Protein AF-A0A2U1LKQ6-F1 (afdb_monomer_lite)

Radius of gyration: 36.09 Å; chains: 1; bounding box: 71×36×103 Å

Sequence (132 aa):
MCPKLVAGMIGETVSIAAKIKNTKLTTAKEELEKWDSILRAFELLGMKVGFLRDRKHLLATFLFESEAEPAIQSYVKSKYELERVESKIPKVEEKLKALKESAKKCANVLDSLRHKVETYENIFKYVVGAPS

Organism: Artemisia annua (NCBI:txid35608)

Foldseek 3Di:
DDPVVVVVLVVVLVVLLVCLVVDDLPDDPVVLVVSLVSLVVVVVVPDPSVVSNVSSVVVSCVNPVDPCVVVSVVVVVVVVVVVVVVVCVVVVVVVVVVVVVVVVVVVVVVVVVVVVVVVVVVVVVVVVPDDD

Structure (mmCIF, N/CA/C/O backbone):
data_AF-A0A2U1LKQ6-F1
#
_entry.id   AF-A0A2U1LKQ6-F1
#
loop_
_atom_site.group_PDB
_atom_site.id
_atom_site.type_symbol
_atom_site.label_atom_id
_atom_site.label_alt_id
_atom_site.label_comp_id
_atom_site.label_asym_id
_atom_site.label_entity_id
_atom_site.label_seq_id
_atom_site.pdbx_PDB_ins_code
_atom_site.Cartn_x
_atom_site.Cartn_y
_atom_site.Cartn_z
_atom_site.occupancy
_atom_site.B_iso_or_equiv
_atom_site.auth_seq_id
_atom_site.auth_comp_id
_atom_site.auth_asym_id
_atom_site.auth_atom_id
_atom_site.pdbx_PDB_model_num
ATOM 1 N N . MET A 1 1 ? -23.879 19.688 31.779 1.00 68.06 1 MET A N 1
ATOM 2 C CA . MET A 1 1 ? -22.998 19.698 30.587 1.00 68.06 1 MET A CA 1
ATOM 3 C C . MET A 1 1 ? -23.736 20.400 29.448 1.00 68.06 1 MET A C 1
ATOM 5 O O . MET A 1 1 ? -24.942 20.216 29.347 1.00 68.06 1 MET A O 1
ATOM 9 N N . CYS A 1 2 ? -23.074 21.245 28.649 1.00 87.88 2 CYS A N 1
ATOM 10 C CA . CYS A 1 2 ? -23.729 21.979 27.553 1.00 87.88 2 CYS A CA 1
ATOM 11 C C . CYS A 1 2 ? -24.2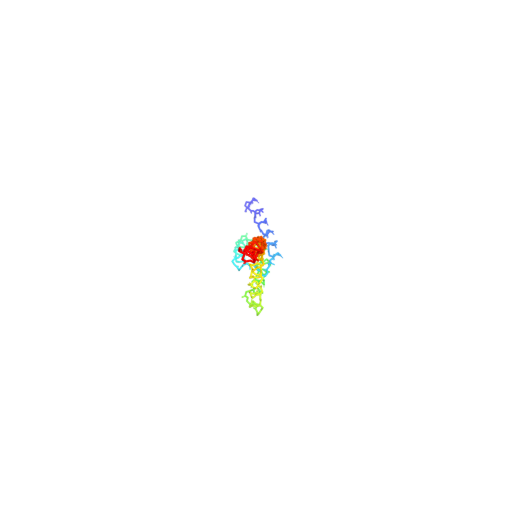73 21.000 26.484 1.00 87.88 2 CYS A C 1
ATOM 13 O O . CYS A 1 2 ? -23.514 20.121 26.076 1.00 87.88 2 CYS A O 1
ATOM 15 N N . PRO A 1 3 ? -25.517 21.139 25.978 1.00 88.62 3 PRO A N 1
ATOM 16 C CA . PRO A 1 3 ? -26.082 20.217 24.981 1.00 88.62 3 PRO A CA 1
ATOM 17 C C . PRO A 1 3 ? -25.231 20.073 23.711 1.00 88.62 3 PRO A C 1
ATOM 19 O O . PRO A 1 3 ? -25.095 18.975 23.177 1.00 88.62 3 PRO A O 1
ATOM 22 N N . LYS A 1 4 ? -24.590 21.164 23.267 1.00 92.75 4 LYS A N 1
ATOM 23 C CA . LYS A 1 4 ? -23.662 21.150 22.122 1.00 92.75 4 LYS A CA 1
ATOM 24 C C . LYS A 1 4 ? -22.427 20.284 22.390 1.00 92.75 4 LYS A C 1
ATOM 26 O O . LYS A 1 4 ? -21.971 19.582 21.495 1.00 92.75 4 LYS A O 1
ATOM 31 N N . LEU A 1 5 ? -21.915 20.310 23.622 1.00 91.19 5 LEU A N 1
ATOM 32 C CA . LEU A 1 5 ? -20.774 19.491 24.034 1.00 91.19 5 LEU A CA 1
ATOM 33 C C . LEU A 1 5 ? -21.156 18.008 24.079 1.00 91.19 5 LEU A C 1
ATOM 35 O O . LEU A 1 5 ? -20.438 17.183 23.528 1.00 91.19 5 LEU A O 1
ATOM 39 N N . VAL A 1 6 ? -22.319 17.684 24.655 1.00 91.94 6 VAL A N 1
ATOM 40 C CA . VAL A 1 6 ? -22.837 16.306 24.701 1.00 91.94 6 VAL A CA 1
ATOM 41 C C . VAL A 1 6 ? -23.009 15.739 23.289 1.00 91.94 6 VAL A C 1
ATOM 43 O O . VAL A 1 6 ? -22.539 14.639 23.011 1.00 91.94 6 VAL A O 1
ATOM 46 N N . ALA A 1 7 ? -23.616 16.504 22.375 1.00 94.31 7 ALA A N 1
ATOM 47 C CA . ALA A 1 7 ? -23.767 16.095 20.980 1.00 94.31 7 ALA A CA 1
ATOM 48 C C . ALA A 1 7 ? -22.410 15.849 20.293 1.00 94.31 7 ALA A C 1
ATOM 50 O O . ALA A 1 7 ? -22.249 14.847 19.597 1.00 94.31 7 ALA A O 1
ATOM 51 N N . GLY A 1 8 ? -21.419 16.717 20.533 1.00 95.12 8 GLY A N 1
ATOM 52 C CA . GLY A 1 8 ? -20.059 16.543 20.018 1.00 95.12 8 GLY A CA 1
ATOM 53 C C . GLY A 1 8 ? -19.379 15.270 20.530 1.00 95.12 8 GLY A C 1
ATOM 54 O O . GLY A 1 8 ? -18.812 14.517 19.743 1.00 95.12 8 GLY A O 1
ATOM 55 N N . MET A 1 9 ? -19.490 14.979 21.829 1.00 95.94 9 MET A N 1
ATOM 56 C CA . MET A 1 9 ? -18.916 13.769 22.434 1.00 95.94 9 MET A CA 1
ATOM 57 C C . MET A 1 9 ? -19.563 12.486 21.897 1.00 95.94 9 MET A C 1
ATOM 59 O O . MET A 1 9 ? -18.866 11.508 21.620 1.00 95.94 9 MET A O 1
ATOM 63 N N . ILE A 1 10 ? -20.886 12.487 21.697 1.00 95.69 10 ILE A N 1
ATOM 64 C CA . ILE A 1 10 ? -21.599 11.367 21.066 1.00 95.69 10 ILE A CA 1
ATOM 65 C C . ILE A 1 10 ? -21.107 11.167 19.629 1.00 95.69 10 ILE A C 1
ATOM 67 O O . ILE A 1 10 ? -20.777 10.042 19.255 1.00 95.69 10 ILE A O 1
ATOM 71 N N . GLY A 1 11 ? -21.007 12.242 18.840 1.00 97.50 11 GLY A N 1
ATOM 72 C CA . GLY A 1 11 ? -20.514 12.176 17.462 1.00 97.50 11 GLY A CA 1
ATOM 73 C C . GLY A 1 11 ? -19.102 11.596 17.371 1.00 97.50 11 GLY A C 1
ATOM 74 O O . GLY A 1 11 ? -18.855 10.686 16.578 1.00 97.50 11 GLY A O 1
ATOM 75 N N . GLU A 1 12 ? -18.194 12.050 18.236 1.00 97.50 12 GLU A N 1
ATOM 76 C CA . GLU A 1 12 ? -16.825 11.530 18.267 1.00 97.50 12 GLU A CA 1
ATOM 77 C C . GLU A 1 12 ? -16.777 10.071 18.748 1.00 97.50 12 GLU A C 1
ATOM 79 O O . GLU A 1 12 ? -16.047 9.259 18.184 1.00 97.50 12 GLU A O 1
ATOM 84 N N . THR A 1 13 ? -17.618 9.685 19.714 1.00 98.06 13 THR A N 1
ATOM 85 C CA . THR A 1 13 ? -17.739 8.283 20.155 1.00 98.06 13 THR A CA 1
ATOM 86 C C . THR A 1 13 ? -18.181 7.373 19.007 1.00 98.06 13 THR A C 1
ATOM 88 O O . THR A 1 13 ? -17.606 6.303 18.809 1.00 98.06 13 THR A O 1
ATOM 91 N N . VAL A 1 14 ? -19.170 7.798 18.212 1.00 97.62 14 VAL A N 1
ATOM 92 C CA . VAL A 1 14 ? -19.643 7.052 17.033 1.00 97.62 14 VAL A CA 1
ATOM 93 C C . VAL A 1 14 ? -18.550 6.956 15.965 1.00 97.62 14 VAL A C 1
ATOM 95 O O . VAL A 1 14 ? -18.327 5.880 15.409 1.00 97.62 14 VAL A O 1
ATOM 98 N N . SER A 1 15 ? -17.828 8.051 15.716 1.00 97.81 15 SER A N 1
ATOM 99 C CA . SER A 1 15 ? -16.677 8.090 14.806 1.00 97.81 15 SER A CA 1
ATOM 100 C C . SER A 1 15 ? -15.593 7.093 15.228 1.00 97.81 15 SER A C 1
ATOM 102 O O . SER A 1 15 ? -15.154 6.270 14.423 1.00 97.81 15 SER A O 1
ATOM 104 N N . ILE A 1 16 ? -15.212 7.090 16.508 1.00 97.62 16 ILE A N 1
ATOM 105 C CA . ILE A 1 16 ? -14.223 6.154 17.053 1.00 97.62 16 ILE A CA 1
ATOM 106 C C . ILE A 1 16 ? -14.727 4.711 16.971 1.00 97.62 16 ILE A C 1
ATOM 108 O O . ILE A 1 16 ? -13.981 3.838 16.535 1.00 97.62 16 ILE A O 1
ATOM 112 N N . ALA A 1 17 ? -15.989 4.439 17.310 1.00 97.62 17 ALA A N 1
ATOM 113 C CA . ALA A 1 17 ? -16.560 3.098 17.185 1.00 97.62 17 ALA A CA 1
ATOM 114 C C . ALA A 1 17 ? -16.504 2.580 15.735 1.00 97.62 17 ALA A C 1
ATOM 116 O O . ALA A 1 17 ? -16.160 1.418 15.498 1.00 97.62 17 ALA A O 1
ATOM 117 N N . ALA A 1 18 ? -16.775 3.447 14.754 1.00 97.31 18 ALA A N 1
ATOM 118 C CA . ALA A 1 18 ? -16.637 3.114 13.340 1.00 97.31 18 ALA A CA 1
ATOM 119 C C . ALA A 1 18 ? -15.174 2.844 12.948 1.00 97.31 18 ALA A C 1
ATOM 121 O O . ALA A 1 18 ? -14.908 1.906 12.195 1.00 97.31 18 ALA A O 1
ATOM 122 N N . LYS A 1 19 ? -14.214 3.610 13.476 1.00 96.81 19 LYS A N 1
ATOM 123 C CA . LYS A 1 19 ? -12.780 3.379 13.241 1.00 96.81 19 LYS A CA 1
ATOM 124 C C . LYS A 1 19 ? -12.283 2.074 13.878 1.00 96.81 19 LYS A C 1
ATOM 126 O O . LYS A 1 19 ? -11.619 1.291 13.204 1.00 96.81 19 LYS A O 1
ATOM 131 N N . ILE A 1 20 ? -12.694 1.770 15.113 1.00 95.75 20 ILE A N 1
ATOM 132 C CA . ILE A 1 20 ? -12.422 0.488 15.791 1.00 95.75 20 ILE A CA 1
ATOM 133 C C . ILE A 1 20 ? -12.973 -0.682 14.965 1.00 95.75 20 ILE A C 1
ATOM 135 O O . ILE A 1 20 ? -12.297 -1.690 14.773 1.00 95.75 20 ILE A O 1
ATOM 139 N N . LYS A 1 21 ? -14.193 -0.556 14.428 1.00 94.62 21 LYS A N 1
ATOM 140 C CA . LYS A 1 21 ? -14.791 -1.585 13.562 1.00 94.62 21 LYS A CA 1
ATOM 141 C C . LYS A 1 21 ? -13.995 -1.808 12.269 1.00 94.62 21 LYS A C 1
ATOM 143 O O . LYS A 1 21 ? -13.933 -2.938 11.799 1.00 94.62 21 LYS A O 1
ATOM 148 N N . ASN A 1 22 ? -13.400 -0.754 11.715 1.00 94.69 22 ASN A N 1
ATOM 149 C CA . ASN A 1 22 ? -12.653 -0.777 10.454 1.00 94.69 22 ASN A CA 1
ATOM 150 C C . ASN A 1 22 ? -11.125 -0.830 10.647 1.00 94.69 22 ASN A C 1
ATOM 152 O O . ASN A 1 22 ? -10.376 -0.478 9.732 1.00 94.69 22 ASN A O 1
ATOM 156 N N . THR A 1 23 ? -10.653 -1.242 11.827 1.00 93.69 23 THR A N 1
ATOM 157 C CA . THR A 1 23 ? -9.220 -1.396 12.110 1.00 93.69 23 THR A CA 1
ATOM 158 C C . THR A 1 23 ? -8.611 -2.450 11.188 1.00 93.69 23 THR A C 1
ATOM 160 O O . THR A 1 23 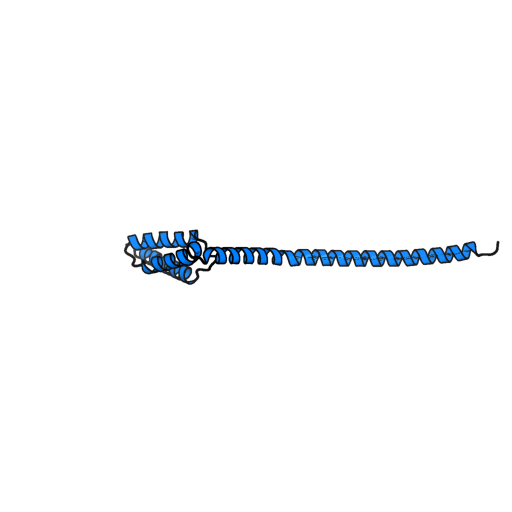? -9.220 -3.486 10.919 1.00 93.69 23 THR A O 1
ATOM 163 N N . LYS A 1 24 ? -7.409 -2.180 10.680 1.00 90.31 24 LYS A N 1
ATOM 164 C CA . LYS A 1 24 ? -6.663 -3.076 9.792 1.00 90.31 24 LYS A CA 1
ATOM 165 C C . LYS A 1 24 ? -5.422 -3.589 10.513 1.00 90.31 24 LYS A C 1
ATOM 167 O O . LYS A 1 24 ? -4.941 -2.958 11.445 1.00 90.31 24 LYS A O 1
ATOM 172 N N . LEU A 1 25 ? -4.839 -4.674 10.002 1.00 86.19 25 LEU A N 1
ATOM 173 C CA . LEU A 1 25 ? -3.531 -5.164 10.462 1.00 86.19 25 LEU A CA 1
ATOM 174 C C . LEU A 1 25 ? -2.410 -4.118 10.324 1.00 86.19 25 LEU A C 1
ATOM 176 O O . LEU A 1 25 ? -1.399 -4.192 11.004 1.00 86.19 25 LEU A O 1
ATOM 180 N N . THR A 1 26 ? -2.602 -3.142 9.436 1.00 83.06 26 THR A N 1
ATOM 181 C CA . THR A 1 26 ? -1.684 -2.027 9.185 1.00 83.06 26 THR A CA 1
ATOM 182 C C . THR A 1 26 ? -1.998 -0.782 10.017 1.00 83.06 26 THR A C 1
ATOM 184 O O . THR A 1 26 ? -1.379 0.255 9.793 1.00 83.06 26 THR A O 1
ATOM 187 N N . THR A 1 27 ? -3.017 -0.807 10.882 1.00 89.62 27 THR A N 1
ATOM 188 C CA . THR A 1 27 ? -3.342 0.346 11.730 1.00 89.62 27 THR A CA 1
ATOM 189 C C . THR A 1 27 ? -2.194 0.585 12.705 1.00 89.62 27 THR A C 1
ATOM 191 O O . THR A 1 27 ? -1.731 -0.348 13.351 1.00 89.62 27 THR A O 1
ATOM 194 N N . ALA A 1 28 ? -1.731 1.830 12.799 1.00 88.19 28 ALA A N 1
ATOM 195 C CA . ALA A 1 28 ? -0.622 2.205 13.666 1.00 88.19 28 ALA A CA 1
ATOM 196 C C . ALA A 1 28 ? -1.025 2.163 15.151 1.00 88.19 28 ALA A C 1
ATOM 198 O O . ALA A 1 28 ? -2.172 2.463 15.501 1.00 88.19 28 ALA A O 1
ATOM 199 N N . LYS A 1 29 ? -0.076 1.829 16.034 1.00 89.88 29 LYS A N 1
ATOM 200 C CA . LYS A 1 29 ? -0.317 1.752 17.483 1.00 89.88 29 LYS A CA 1
ATOM 201 C C . LYS A 1 29 ? -0.747 3.107 18.046 1.00 89.88 29 LYS A C 1
ATOM 203 O O . LYS A 1 29 ? -1.685 3.186 18.833 1.00 89.88 29 LYS A O 1
ATOM 208 N N . GLU A 1 30 ? -0.128 4.179 17.567 1.00 92.19 30 GLU A N 1
ATOM 209 C CA . GLU A 1 30 ? -0.381 5.562 17.978 1.00 92.19 30 GLU A CA 1
ATOM 210 C C . GLU A 1 30 ? -1.834 5.981 17.725 1.00 92.19 30 GLU A C 1
ATOM 212 O O . GLU A 1 30 ? -2.404 6.778 18.471 1.00 92.19 30 GLU A O 1
ATOM 217 N N . GLU A 1 31 ? -2.457 5.431 16.682 1.00 94.25 31 GLU A N 1
ATOM 218 C CA . GLU A 1 31 ? -3.845 5.728 16.357 1.00 94.25 31 GLU A CA 1
ATOM 219 C C . GLU A 1 31 ? -4.816 5.048 17.336 1.00 94.25 31 GLU A C 1
ATOM 221 O O . GLU A 1 31 ? -5.772 5.688 17.782 1.00 94.25 31 GLU A O 1
ATOM 226 N N . LEU A 1 32 ? -4.522 3.814 17.769 1.00 94.38 32 LEU A N 1
ATOM 227 C CA . LEU A 1 32 ? -5.280 3.151 18.838 1.00 94.38 32 LEU A CA 1
ATOM 228 C C . LEU A 1 32 ? -5.138 3.886 20.179 1.00 94.38 32 LEU A C 1
ATOM 230 O O . LEU A 1 32 ? -6.128 4.041 20.899 1.00 94.38 32 LEU A O 1
ATOM 234 N N . GLU A 1 33 ? -3.940 4.382 20.499 1.00 95.06 33 GLU A N 1
ATOM 235 C CA . GLU A 1 33 ? -3.696 5.160 21.723 1.00 95.06 33 GLU A CA 1
ATOM 236 C C . GLU A 1 33 ? -4.428 6.505 21.711 1.00 95.06 33 GLU A C 1
ATOM 238 O O . GLU A 1 33 ? -5.020 6.915 22.714 1.00 95.06 33 GLU A O 1
ATOM 243 N N . LYS A 1 34 ? -4.474 7.178 20.554 1.00 97.19 34 LYS A N 1
ATOM 244 C CA . LYS A 1 34 ? -5.251 8.412 20.391 1.00 97.19 34 LYS A CA 1
ATOM 245 C C . LYS A 1 34 ? -6.735 8.179 20.672 1.00 97.19 34 LYS A C 1
ATOM 247 O O . LYS A 1 34 ? -7.364 8.999 21.342 1.00 97.19 34 LYS A O 1
ATOM 252 N N . TRP A 1 35 ? -7.302 7.077 20.182 1.00 97.25 35 TRP A N 1
ATOM 253 C CA . TRP A 1 35 ? -8.699 6.735 20.456 1.00 97.25 35 TRP A CA 1
ATOM 254 C C . TRP A 1 35 ? -8.927 6.431 21.940 1.00 97.25 35 TRP A C 1
ATOM 256 O O . TRP A 1 35 ? -9.918 6.898 22.497 1.00 97.25 35 TRP A O 1
ATOM 266 N N . ASP A 1 36 ? -8.009 5.716 22.602 1.00 96.75 36 ASP A N 1
ATOM 267 C CA . ASP A 1 36 ? -8.129 5.431 24.039 1.00 96.75 36 ASP A CA 1
ATOM 268 C C . ASP A 1 36 ? -8.098 6.698 24.888 1.00 96.75 36 ASP A C 1
ATOM 270 O O . ASP A 1 36 ? -8.896 6.833 25.810 1.00 96.75 36 ASP A O 1
ATOM 274 N N . SER A 1 37 ? -7.218 7.643 24.553 1.00 97.62 37 SER A N 1
ATOM 275 C CA . SER A 1 37 ? -7.121 8.925 25.251 1.00 97.62 37 SER A CA 1
ATOM 276 C C . SER A 1 37 ? -8.449 9.693 25.210 1.00 97.62 37 SER A C 1
ATOM 278 O O . SER A 1 37 ? -8.931 10.159 26.246 1.00 97.62 37 SER A O 1
ATOM 280 N N . ILE A 1 38 ? -9.091 9.750 24.036 1.00 97.62 38 ILE A N 1
ATOM 281 C CA . ILE A 1 38 ? -10.392 10.412 23.858 1.00 97.62 38 ILE A CA 1
ATOM 282 C C . ILE A 1 38 ? -11.491 9.670 24.629 1.00 97.62 38 ILE A C 1
ATOM 284 O O . ILE A 1 38 ? -12.244 10.287 25.383 1.00 97.62 38 ILE A O 1
ATOM 288 N N . LEU A 1 39 ? -11.570 8.343 24.487 1.00 97.81 39 LEU A N 1
ATOM 289 C CA . LEU A 1 39 ? -12.576 7.534 25.179 1.00 97.81 39 LEU A CA 1
ATOM 290 C C . LEU A 1 39 ? -12.416 7.612 26.700 1.00 97.81 39 LEU A C 1
ATOM 292 O O . LEU A 1 39 ? -13.411 7.721 27.410 1.00 97.81 39 LEU A O 1
ATOM 296 N N . ARG A 1 40 ? -11.181 7.627 27.209 1.00 97.44 40 ARG A N 1
ATOM 297 C CA . ARG A 1 40 ? -10.893 7.803 28.635 1.00 97.44 40 ARG A CA 1
ATOM 298 C C . ARG A 1 40 ? -11.356 9.170 29.133 1.00 97.44 40 ARG A C 1
ATOM 300 O O . ARG A 1 40 ? -11.940 9.252 30.209 1.00 97.44 40 ARG A O 1
ATOM 307 N N . ALA A 1 41 ? -11.146 10.236 28.360 1.00 97.31 41 ALA A N 1
ATOM 308 C CA . ALA A 1 41 ? -11.663 11.559 28.708 1.00 97.31 41 ALA A CA 1
ATOM 309 C C . ALA A 1 41 ? -13.202 11.572 28.765 1.00 97.31 41 ALA A C 1
ATOM 311 O O . ALA A 1 41 ? -13.781 12.143 29.687 1.00 97.31 41 ALA A O 1
ATOM 312 N N . PHE A 1 42 ? -13.876 10.905 27.825 1.00 96.56 42 PHE A N 1
ATOM 313 C CA . PHE A 1 42 ? -15.339 10.797 27.826 1.00 96.56 42 PHE A CA 1
ATOM 314 C C . PHE A 1 42 ? -15.867 9.948 28.987 1.00 96.56 42 PHE A C 1
ATOM 316 O O . PHE A 1 42 ? -16.882 10.300 29.589 1.00 96.56 42 PHE A O 1
ATOM 323 N N . GLU A 1 43 ? -15.163 8.875 29.339 1.00 96.56 43 GLU A N 1
ATOM 324 C CA . GLU A 1 43 ? -15.461 8.033 30.500 1.00 96.56 43 GLU A CA 1
ATOM 325 C C . GLU A 1 43 ? -15.374 8.823 31.812 1.00 96.56 43 GLU A C 1
ATOM 327 O O . GLU A 1 43 ? -16.307 8.786 32.614 1.00 96.56 43 GLU A O 1
ATOM 332 N N . LEU A 1 44 ? -14.323 9.633 31.986 1.00 96.25 44 LEU A N 1
ATOM 333 C CA . LEU A 1 44 ? -14.172 10.541 33.133 1.00 96.25 44 LEU A CA 1
ATOM 334 C C . LEU A 1 44 ? -15.287 11.594 33.218 1.00 96.25 44 LEU A C 1
ATOM 336 O O . LEU A 1 44 ? -15.638 12.043 34.306 1.00 96.25 44 LEU A O 1
ATOM 340 N N . LEU A 1 45 ? -15.867 11.971 32.079 1.00 94.25 45 LEU A N 1
ATOM 341 C CA . LEU A 1 45 ? -17.014 12.877 31.991 1.00 94.25 45 LEU A CA 1
ATOM 342 C C . LEU A 1 45 ? -18.367 12.162 32.181 1.00 94.25 45 LEU A C 1
ATOM 344 O O . LEU A 1 45 ? -19.419 12.788 32.035 1.00 94.25 45 LEU A O 1
ATOM 348 N N . GLY A 1 46 ? -18.355 10.871 32.524 1.00 94.06 46 GLY A N 1
ATOM 349 C CA . GLY A 1 46 ? -19.537 10.081 32.865 1.00 94.06 46 GLY A CA 1
ATOM 350 C C . GLY A 1 46 ? -20.164 9.318 31.697 1.00 94.06 46 GLY A C 1
ATOM 351 O O . GLY A 1 46 ? -21.239 8.738 31.863 1.00 94.06 46 GLY A O 1
ATOM 352 N N . MET A 1 47 ? -19.533 9.289 30.516 1.00 96.12 47 MET A N 1
ATOM 353 C CA . MET A 1 47 ? -20.015 8.450 29.416 1.00 96.12 47 MET A CA 1
ATOM 354 C C . MET A 1 47 ? -19.657 6.980 29.643 1.00 96.12 47 MET A C 1
ATOM 356 O O . MET A 1 47 ? -18.522 6.629 29.946 1.00 96.12 47 MET A O 1
ATOM 360 N N . LYS A 1 48 ? -20.615 6.083 29.403 1.00 96.75 48 LYS A N 1
ATOM 361 C CA . LYS A 1 48 ? -20.383 4.634 29.462 1.00 96.75 48 LYS A CA 1
ATOM 362 C C . LYS A 1 48 ? -19.716 4.145 28.175 1.00 96.75 48 LYS A C 1
ATOM 364 O O . LYS A 1 48 ? -20.396 3.621 27.302 1.00 96.75 48 LYS A O 1
ATOM 369 N N . VAL A 1 49 ? -18.403 4.336 28.047 1.00 97.44 49 VAL A N 1
ATOM 370 C CA . VAL A 1 49 ? -17.621 3.949 26.851 1.00 97.44 49 VAL A CA 1
ATOM 371 C C . VAL A 1 49 ? -16.565 2.869 27.112 1.00 97.44 49 VAL A C 1
ATOM 373 O O . VAL A 1 49 ? -15.825 2.519 26.193 1.00 97.44 49 VAL A O 1
ATOM 376 N N . GLY A 1 50 ? -16.525 2.289 28.318 1.00 96.88 50 GLY A N 1
ATOM 377 C CA . GLY A 1 50 ? -15.576 1.227 28.687 1.00 96.88 50 GLY A CA 1
ATOM 378 C C . GLY A 1 50 ? -15.539 0.062 27.691 1.00 96.88 50 GLY A C 1
ATOM 379 O O . GLY A 1 50 ? -14.468 -0.355 27.273 1.00 96.88 50 GLY A O 1
ATOM 380 N N . PHE A 1 51 ? -16.694 -0.348 27.156 1.00 96.38 51 PHE A N 1
ATOM 381 C CA . PHE A 1 51 ? -16.774 -1.418 26.153 1.00 96.38 51 PHE A CA 1
ATOM 382 C C . PHE A 1 51 ? -15.985 -1.130 24.857 1.00 96.38 51 PHE A C 1
ATOM 384 O O . PHE A 1 51 ? -15.474 -2.052 24.219 1.00 96.38 51 PHE A O 1
ATOM 391 N N . LEU A 1 52 ? -15.876 0.140 24.440 1.00 97.44 52 LEU A N 1
ATOM 392 C CA . LEU A 1 52 ? -15.055 0.521 23.285 1.00 97.44 52 LEU A CA 1
ATOM 393 C C . LEU A 1 52 ? -13.569 0.459 23.629 1.00 97.44 52 LEU A C 1
ATOM 395 O O . LEU A 1 52 ? -12.767 0.044 22.792 1.00 97.44 52 LEU A O 1
ATOM 399 N N . ARG A 1 53 ? -13.213 0.841 24.859 1.00 97.06 53 ARG A N 1
ATOM 400 C CA . ARG A 1 53 ? -11.838 0.771 25.358 1.00 97.06 53 ARG A CA 1
ATOM 401 C C . ARG A 1 53 ? -11.362 -0.674 25.471 1.00 97.06 53 ARG A C 1
ATOM 403 O O . ARG A 1 53 ? -10.279 -0.974 24.972 1.00 97.06 53 ARG A O 1
ATOM 410 N N . ASP A 1 54 ? -12.201 -1.567 25.992 1.00 97.06 54 ASP A N 1
ATOM 411 C CA . ASP A 1 54 ? -11.931 -3.008 26.069 1.00 97.06 54 ASP A CA 1
ATOM 412 C C . ASP A 1 54 ? -11.725 -3.604 24.673 1.00 97.06 54 ASP A C 1
ATOM 414 O O . ASP A 1 54 ? -10.739 -4.294 24.409 1.00 97.06 54 ASP A O 1
ATOM 418 N N . ARG A 1 55 ? -12.615 -3.273 23.726 1.00 95.50 55 ARG A N 1
ATOM 419 C CA . ARG A 1 55 ? -12.492 -3.734 22.338 1.00 95.50 55 ARG A CA 1
ATOM 420 C C . ARG A 1 55 ? -11.208 -3.232 21.674 1.00 95.50 55 ARG A C 1
ATOM 422 O O . ARG A 1 55 ? -10.554 -3.994 20.965 1.00 95.50 55 ARG A O 1
ATOM 429 N N . LYS A 1 56 ? -10.838 -1.968 21.890 1.00 94.50 56 LYS A N 1
ATOM 430 C CA . LYS A 1 56 ? -9.573 -1.401 21.404 1.00 94.50 56 LYS A CA 1
ATOM 431 C C . LYS A 1 56 ? -8.371 -2.096 22.039 1.00 94.50 56 LYS A C 1
ATOM 433 O O . LYS A 1 56 ? -7.423 -2.397 21.324 1.00 94.50 56 LYS A O 1
ATOM 438 N N . HIS A 1 57 ? -8.400 -2.371 23.343 1.00 93.75 57 HIS A N 1
ATOM 439 C CA . HIS A 1 57 ? -7.320 -3.089 24.025 1.00 93.75 57 HIS A CA 1
ATOM 440 C C . HIS A 1 57 ? -7.115 -4.482 23.425 1.00 93.75 57 HIS A C 1
ATOM 442 O O . HIS A 1 57 ? -5.987 -4.855 23.128 1.00 93.75 57 HIS A O 1
ATOM 448 N N . LEU A 1 58 ? -8.197 -5.226 23.174 1.00 92.69 58 LEU A N 1
ATOM 449 C CA . LEU A 1 58 ? -8.111 -6.534 22.524 1.00 92.69 58 LEU A CA 1
ATOM 450 C C . LEU A 1 58 ? -7.434 -6.443 21.145 1.00 92.69 58 LEU A C 1
ATOM 452 O O . LEU A 1 58 ? -6.604 -7.284 20.809 1.00 92.69 58 LEU A O 1
ATOM 456 N N . LEU A 1 59 ? -7.757 -5.408 20.362 1.00 91.88 59 LEU A N 1
ATOM 457 C CA . LEU A 1 59 ? -7.107 -5.155 19.073 1.00 91.88 59 LEU A CA 1
ATOM 458 C C . LEU A 1 59 ? -5.622 -4.819 19.230 1.00 91.88 59 LEU A C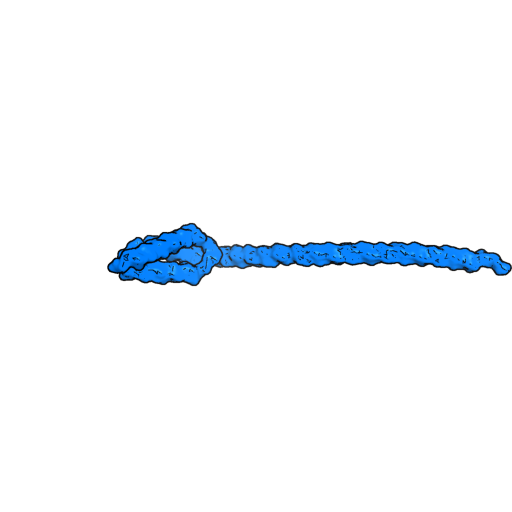 1
ATOM 460 O O . LEU A 1 59 ? -4.810 -5.341 18.473 1.00 91.88 59 LEU A O 1
ATOM 464 N N . ALA A 1 60 ? -5.260 -3.976 20.198 1.00 90.06 60 ALA A N 1
ATOM 465 C CA . ALA A 1 60 ? -3.867 -3.618 20.450 1.00 90.06 60 ALA A CA 1
ATOM 466 C C . ALA A 1 60 ? -3.036 -4.852 20.830 1.00 90.06 60 ALA A C 1
ATOM 468 O O . ALA A 1 60 ? -1.992 -5.090 20.228 1.00 90.06 60 ALA A O 1
ATOM 469 N N . THR A 1 61 ? -3.547 -5.686 21.739 1.00 90.00 61 THR A N 1
ATOM 470 C CA . THR A 1 61 ? -2.895 -6.945 22.114 1.00 90.00 61 THR A CA 1
ATOM 471 C C . THR A 1 61 ? -2.770 -7.881 20.913 1.00 90.00 61 THR A C 1
ATOM 473 O O . THR A 1 61 ? -1.704 -8.433 20.664 1.00 90.00 61 THR A O 1
ATOM 476 N N . PHE A 1 62 ? -3.822 -8.021 20.101 1.00 86.50 62 PHE A N 1
ATOM 477 C CA . PHE A 1 62 ? -3.772 -8.865 18.907 1.00 86.50 62 PHE A CA 1
ATOM 478 C C . PHE A 1 62 ? -2.720 -8.395 17.888 1.00 86.50 62 PHE A C 1
ATOM 480 O O . PHE A 1 62 ? -1.995 -9.216 17.331 1.00 86.50 62 PHE A O 1
ATOM 487 N N . LEU A 1 63 ? -2.627 -7.087 17.646 1.00 85.62 63 LEU A N 1
ATOM 488 C CA . LEU A 1 63 ? -1.747 -6.522 16.621 1.00 85.62 63 LEU A CA 1
ATOM 489 C C . LEU A 1 63 ? -0.286 -6.403 17.059 1.00 85.62 63 LEU A C 1
ATOM 491 O O . LEU A 1 63 ? 0.597 -6.525 16.214 1.00 85.62 63 LEU A O 1
ATOM 495 N N . PHE A 1 64 ? -0.038 -6.135 18.343 1.00 83.81 64 PHE A N 1
ATOM 496 C CA . PHE A 1 64 ? 1.277 -5.694 18.823 1.00 83.81 64 PHE A CA 1
ATOM 497 C C . PHE A 1 64 ? 1.873 -6.558 19.936 1.00 83.81 64 PHE A C 1
ATOM 499 O O . PHE A 1 64 ? 3.028 -6.357 20.295 1.00 83.81 64 PHE A O 1
ATOM 506 N N . GLU A 1 65 ? 1.099 -7.473 20.516 1.00 83.06 65 GLU A N 1
ATOM 507 C CA . GLU A 1 65 ? 1.524 -8.268 21.679 1.00 83.06 65 GLU A CA 1
ATOM 508 C C . GLU A 1 65 ? 1.267 -9.769 21.483 1.00 83.06 65 GLU A C 1
ATOM 510 O O . GLU A 1 65 ? 1.613 -10.573 22.345 1.00 83.06 65 GLU A O 1
ATOM 515 N N . SER A 1 66 ? 0.657 -10.167 20.362 1.00 79.88 66 SER A N 1
ATOM 516 C CA . SER A 1 66 ? 0.408 -11.572 20.051 1.00 79.88 66 SER A CA 1
ATOM 517 C C . SER A 1 66 ? 1.632 -12.225 19.416 1.00 79.88 66 SER A C 1
ATOM 519 O O . SER A 1 66 ? 2.426 -11.575 18.741 1.00 79.88 66 SER A O 1
ATOM 521 N N . GLU A 1 67 ? 1.740 -13.548 19.533 1.00 78.12 67 GLU A N 1
ATOM 522 C CA . GLU A 1 67 ? 2.755 -14.337 18.817 1.00 78.12 67 GLU A CA 1
ATOM 523 C C . GLU A 1 67 ? 2.667 -14.184 17.285 1.00 78.12 67 GLU A C 1
ATOM 525 O O . GLU A 1 67 ? 3.617 -14.499 16.570 1.00 78.12 67 GLU A O 1
ATOM 530 N N . ALA A 1 68 ? 1.539 -13.684 16.765 1.00 73.12 68 ALA A N 1
ATOM 531 C CA . ALA A 1 68 ? 1.349 -13.394 15.349 1.00 73.12 68 ALA A CA 1
ATOM 532 C C . ALA A 1 68 ? 1.921 -12.028 14.920 1.00 73.12 68 ALA A C 1
ATOM 534 O O . ALA A 1 68 ? 1.987 -11.761 13.719 1.00 73.12 68 ALA A O 1
ATOM 535 N N . GLU A 1 69 ? 2.353 -11.172 15.854 1.00 80.12 69 GLU A N 1
ATOM 536 C CA . GLU A 1 69 ? 2.915 -9.842 15.575 1.00 80.12 69 GLU A CA 1
ATOM 537 C C . GLU A 1 69 ? 4.088 -9.876 14.573 1.00 80.12 69 GLU A C 1
ATOM 539 O O . GLU A 1 69 ? 4.011 -9.154 13.569 1.00 80.12 69 GLU A O 1
ATOM 544 N N . PRO A 1 70 ? 5.085 -10.779 14.694 1.00 82.00 70 PRO A N 1
ATOM 545 C CA . PRO A 1 70 ? 6.182 -10.849 13.729 1.00 82.00 70 PRO A CA 1
ATOM 546 C C . PRO A 1 70 ? 5.704 -11.226 12.323 1.00 82.00 70 PRO A C 1
ATOM 548 O O . PRO A 1 70 ? 6.202 -10.710 11.318 1.00 82.00 70 PRO A O 1
ATOM 551 N N . ALA A 1 71 ? 4.704 -12.110 12.231 1.00 83.56 71 ALA A N 1
ATOM 552 C CA . ALA A 1 71 ? 4.118 -12.520 10.959 1.00 83.56 71 ALA A CA 1
ATOM 553 C C . ALA A 1 71 ? 3.328 -11.372 10.311 1.00 83.56 71 ALA A C 1
ATOM 555 O O . ALA A 1 71 ? 3.450 -11.142 9.106 1.00 83.56 71 ALA A O 1
ATOM 556 N N . ILE A 1 72 ? 2.570 -10.613 11.108 1.00 81.50 72 ILE A N 1
ATOM 557 C CA . ILE A 1 72 ? 1.830 -9.431 10.652 1.00 81.50 72 ILE A CA 1
ATOM 558 C C . ILE A 1 72 ? 2.801 -8.362 10.142 1.00 81.50 72 ILE A C 1
ATOM 560 O O . ILE A 1 72 ? 2.623 -7.857 9.032 1.00 81.50 72 ILE A O 1
ATOM 564 N N . GLN A 1 73 ? 3.859 -8.050 10.893 1.00 83.50 73 GLN A N 1
ATOM 565 C CA . GLN A 1 73 ? 4.864 -7.071 10.468 1.00 83.50 73 GLN A CA 1
ATOM 566 C C . GLN A 1 73 ? 5.576 -7.491 9.183 1.00 83.50 73 GLN A C 1
ATOM 568 O O . GLN A 1 73 ? 5.735 -6.678 8.268 1.00 83.50 73 GLN A O 1
ATOM 573 N N . SER A 1 74 ? 5.965 -8.765 9.090 1.00 88.06 74 SER A N 1
ATOM 574 C CA . SER A 1 74 ? 6.580 -9.325 7.886 1.00 88.06 74 SER A CA 1
ATOM 575 C C . SER A 1 74 ? 5.651 -9.188 6.678 1.00 88.06 74 SER A C 1
ATOM 577 O O . SER A 1 74 ? 6.059 -8.657 5.647 1.00 88.06 74 SER A O 1
ATOM 579 N N . TYR A 1 75 ? 4.371 -9.547 6.827 1.00 87.12 75 TYR A N 1
ATOM 580 C CA . TYR A 1 75 ? 3.369 -9.397 5.771 1.00 87.12 75 TYR A CA 1
ATOM 581 C C . TYR A 1 75 ? 3.227 -7.945 5.296 1.00 87.12 75 TYR A C 1
ATOM 583 O O . TYR A 1 75 ? 3.262 -7.683 4.092 1.00 87.12 75 TYR A O 1
ATOM 591 N N . VAL A 1 76 ? 3.104 -6.988 6.222 1.00 85.75 76 VAL A N 1
ATOM 592 C CA . VAL A 1 76 ? 2.974 -5.562 5.882 1.00 85.75 76 VAL A CA 1
ATOM 593 C C . VAL A 1 76 ? 4.208 -5.062 5.131 1.00 85.75 76 VAL A C 1
ATOM 595 O O . VAL A 1 76 ? 4.075 -4.399 4.100 1.00 85.75 76 VAL A O 1
ATOM 598 N N . LYS A 1 77 ? 5.404 -5.425 5.602 1.00 89.31 77 LYS A N 1
ATOM 599 C CA . LYS A 1 77 ? 6.669 -5.058 4.958 1.00 89.31 77 LYS A CA 1
ATOM 600 C C . LYS A 1 77 ? 6.792 -5.662 3.559 1.00 89.31 77 LYS A C 1
ATOM 602 O O . LYS A 1 77 ? 7.130 -4.950 2.617 1.00 89.31 77 LYS A O 1
ATOM 607 N N . SER A 1 78 ? 6.495 -6.951 3.408 1.00 91.50 78 SER A N 1
ATOM 608 C CA . SER A 1 78 ? 6.533 -7.637 2.114 1.00 91.50 78 SER A CA 1
ATOM 609 C C . SER A 1 78 ? 5.537 -7.045 1.124 1.00 91.50 78 SER A C 1
ATOM 611 O O . SER A 1 78 ? 5.885 -6.850 -0.037 1.00 91.50 78 SER A O 1
ATOM 613 N N . LYS A 1 79 ? 4.326 -6.704 1.577 1.00 90.81 79 LYS A N 1
ATOM 614 C CA . LYS A 1 79 ? 3.324 -6.045 0.738 1.00 90.81 79 LYS A CA 1
ATOM 615 C C . LYS A 1 79 ? 3.804 -4.675 0.252 1.00 90.81 79 LYS A C 1
ATOM 617 O O . LYS A 1 79 ? 3.695 -4.383 -0.934 1.00 90.81 79 LYS A O 1
ATOM 622 N N . TYR A 1 80 ? 4.376 -3.867 1.144 1.00 91.62 80 TYR A N 1
ATOM 623 C CA . TYR A 1 80 ? 4.946 -2.570 0.775 1.00 91.62 80 TYR A CA 1
ATOM 624 C C . TYR A 1 80 ? 6.084 -2.704 -0.246 1.00 91.62 80 TYR A C 1
ATOM 626 O O . TYR A 1 80 ? 6.119 -1.976 -1.238 1.00 91.62 80 TYR A O 1
ATOM 634 N N . GLU A 1 81 ? 7.011 -3.645 -0.039 1.00 95.31 81 GLU A N 1
ATOM 635 C CA . GLU A 1 81 ? 8.099 -3.868 -0.997 1.00 95.31 81 GLU A CA 1
ATOM 636 C C . GLU A 1 81 ? 7.590 -4.385 -2.345 1.00 95.31 81 GLU A C 1
ATOM 638 O O . GLU A 1 81 ? 8.116 -3.970 -3.377 1.00 95.31 81 GLU A O 1
ATOM 643 N N . LEU A 1 82 ? 6.548 -5.224 -2.360 1.00 95.56 82 LEU A N 1
ATOM 644 C CA . LEU A 1 82 ? 5.901 -5.663 -3.596 1.00 95.56 82 LEU A CA 1
ATOM 645 C C . LEU A 1 82 ? 5.340 -4.468 -4.375 1.00 95.56 82 LEU A C 1
ATOM 647 O O . LEU A 1 82 ? 5.757 -4.247 -5.509 1.00 95.56 82 LEU A O 1
ATOM 651 N N . GLU A 1 83 ? 4.498 -3.644 -3.745 1.00 96.25 83 GLU A N 1
ATOM 652 C CA . GLU A 1 83 ? 3.925 -2.436 -4.363 1.00 96.25 83 GLU A CA 1
ATOM 653 C C . GLU A 1 83 ? 5.030 -1.488 -4.870 1.00 96.25 83 GLU A C 1
ATOM 655 O O . GLU A 1 83 ? 4.975 -0.937 -5.976 1.00 96.25 83 GLU A O 1
ATOM 660 N N . ARG A 1 84 ? 6.104 -1.334 -4.085 1.00 96.25 84 ARG A N 1
ATOM 661 C CA . ARG A 1 84 ? 7.273 -0.528 -4.451 1.00 96.25 84 ARG A CA 1
ATOM 662 C C . ARG A 1 84 ? 8.018 -1.091 -5.663 1.00 96.25 84 ARG A C 1
ATOM 664 O O . ARG A 1 84 ? 8.510 -0.303 -6.472 1.00 96.25 84 ARG A O 1
ATOM 671 N N . VAL A 1 85 ? 8.159 -2.406 -5.795 1.00 96.94 85 VAL A N 1
ATOM 672 C CA . VAL A 1 85 ? 8.801 -3.036 -6.961 1.00 96.94 85 VAL A CA 1
ATOM 673 C C . VAL A 1 85 ? 7.892 -2.959 -8.184 1.00 96.94 85 VAL A C 1
ATOM 675 O O . VAL A 1 85 ? 8.359 -2.544 -9.244 1.00 96.94 85 VAL A O 1
ATOM 678 N N . GLU A 1 86 ? 6.603 -3.260 -8.035 1.00 97.81 86 GLU A N 1
ATOM 679 C CA . GLU A 1 86 ? 5.609 -3.183 -9.110 1.00 97.81 86 GLU A CA 1
ATOM 680 C C . GLU A 1 86 ? 5.535 -1.777 -9.713 1.00 97.81 86 GLU A C 1
ATOM 682 O O . GLU A 1 86 ? 5.567 -1.626 -10.933 1.00 97.81 86 GLU A O 1
ATOM 687 N N . SER A 1 87 ? 5.582 -0.727 -8.885 1.00 96.88 87 SER A N 1
ATOM 688 C CA . SER A 1 87 ? 5.600 0.664 -9.368 1.00 96.88 87 SER A CA 1
ATOM 689 C C . SER A 1 87 ? 6.814 1.015 -10.247 1.00 96.88 87 SER A C 1
ATOM 691 O O . SER A 1 87 ? 6.777 1.985 -11.006 1.00 96.88 87 SER A O 1
ATOM 693 N N . LYS A 1 88 ? 7.903 0.235 -10.180 1.00 97.75 88 LYS A N 1
ATOM 694 C CA . LYS A 1 88 ? 9.108 0.439 -11.001 1.00 97.75 88 LYS A CA 1
ATOM 695 C C . LYS A 1 88 ? 9.049 -0.291 -12.339 1.00 97.75 88 LYS A C 1
ATOM 697 O O . LYS A 1 88 ? 9.804 0.091 -13.236 1.00 97.75 88 LYS A O 1
ATOM 702 N N . ILE A 1 89 ? 8.186 -1.299 -12.487 1.00 98.12 89 ILE A N 1
ATOM 703 C CA . ILE A 1 89 ? 8.066 -2.102 -13.713 1.00 98.12 89 ILE A CA 1
ATOM 704 C C . ILE A 1 89 ? 7.794 -1.215 -14.941 1.00 98.12 89 ILE A C 1
ATOM 706 O O . ILE A 1 89 ? 8.603 -1.277 -15.870 1.00 98.12 89 ILE A O 1
ATOM 710 N N . PRO A 1 90 ? 6.806 -0.292 -14.937 1.00 98.25 90 PRO A N 1
ATOM 711 C CA . PRO A 1 90 ? 6.505 0.523 -16.118 1.00 98.25 90 PRO A CA 1
ATOM 712 C C . PRO A 1 90 ? 7.697 1.364 -16.592 1.00 98.25 90 PRO A C 1
ATOM 714 O O . PRO A 1 90 ? 7.945 1.513 -17.786 1.00 98.25 90 PRO A O 1
ATOM 717 N N . LYS A 1 91 ? 8.500 1.872 -15.648 1.00 97.50 91 LYS A N 1
ATOM 718 C CA . LYS A 1 91 ? 9.696 2.669 -15.955 1.00 97.50 91 LYS A CA 1
ATOM 719 C C . 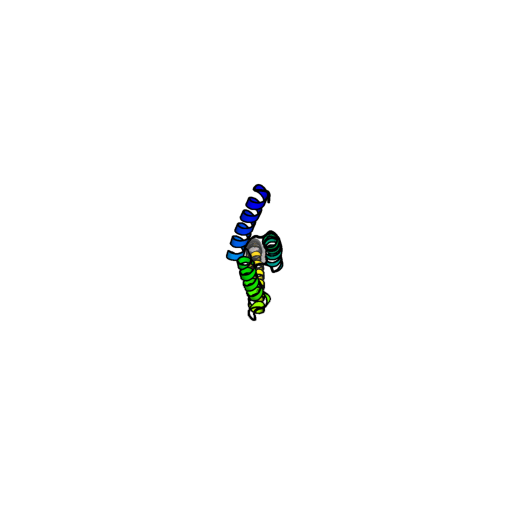LYS A 1 91 ? 10.791 1.834 -16.622 1.00 97.50 91 LYS A C 1
ATOM 721 O O . LYS A 1 91 ? 11.545 2.343 -17.451 1.00 97.50 91 LYS A O 1
ATOM 726 N N . VAL A 1 92 ? 10.930 0.567 -16.234 1.00 98.38 92 VAL A N 1
ATOM 727 C CA . VAL A 1 92 ? 11.875 -0.358 -16.874 1.00 98.38 92 VAL A CA 1
ATOM 728 C C . VAL A 1 92 ? 11.368 -0.760 -18.259 1.00 98.38 92 VAL A C 1
ATOM 730 O O . VAL A 1 92 ? 12.154 -0.776 -19.206 1.00 98.38 92 VAL A O 1
ATOM 733 N N . GLU A 1 93 ? 10.067 -1.010 -18.405 1.00 98.38 93 GLU A N 1
ATOM 734 C CA . GLU A 1 93 ? 9.435 -1.333 -19.689 1.00 98.38 93 GLU A CA 1
ATOM 735 C C . GLU A 1 93 ? 9.578 -0.201 -20.712 1.00 98.38 93 GLU A C 1
ATOM 737 O O . GLU A 1 93 ? 9.920 -0.451 -21.870 1.00 98.38 93 GLU A O 1
ATOM 742 N N . GLU A 1 94 ? 9.408 1.052 -20.286 1.00 98.56 94 GLU A N 1
ATOM 743 C CA . GLU A 1 94 ? 9.615 2.230 -21.133 1.00 98.56 94 GLU A CA 1
ATOM 744 C C . GLU A 1 94 ? 11.060 2.310 -21.648 1.00 98.56 94 GLU A C 1
ATOM 746 O O . GLU A 1 94 ? 11.300 2.462 -22.850 1.00 98.56 94 GLU A O 1
ATOM 751 N N . LYS A 1 95 ? 12.042 2.122 -20.757 1.00 98.44 95 LYS A N 1
ATOM 752 C CA . LYS A 1 95 ? 13.462 2.087 -21.139 1.00 98.44 95 LYS A CA 1
ATOM 753 C C . LYS A 1 95 ? 13.769 0.942 -22.099 1.00 98.44 95 LYS A C 1
ATOM 755 O O . LYS A 1 95 ? 14.526 1.131 -23.051 1.00 98.44 95 LYS A O 1
ATOM 760 N N . LEU A 1 96 ? 13.182 -0.233 -21.874 1.00 98.56 96 LEU A N 1
ATOM 761 C CA . LEU A 1 96 ? 13.342 -1.381 -22.761 1.00 98.56 96 LEU A CA 1
ATOM 762 C C . LEU A 1 96 ? 12.767 -1.090 -24.153 1.00 98.56 96 LEU A C 1
ATOM 764 O O . LEU A 1 96 ? 13.393 -1.431 -25.157 1.00 98.56 96 LEU A O 1
ATOM 768 N N . LYS A 1 97 ? 11.604 -0.437 -24.226 1.00 98.56 97 LYS A N 1
ATOM 769 C CA . LYS A 1 97 ? 10.996 -0.017 -25.492 1.00 98.56 97 LYS A CA 1
ATOM 770 C C . LYS A 1 97 ? 11.901 0.962 -26.245 1.00 98.56 97 LYS A C 1
ATOM 772 O O . LYS A 1 97 ? 12.205 0.719 -27.412 1.00 98.56 97 LYS A O 1
ATOM 777 N N . ALA A 1 98 ? 12.405 1.994 -25.570 1.00 98.44 98 ALA A N 1
ATOM 778 C CA . ALA A 1 98 ? 13.323 2.965 -26.166 1.00 98.44 98 ALA A CA 1
ATOM 779 C C . ALA A 1 98 ? 14.613 2.305 -26.689 1.00 98.44 98 ALA A C 1
ATOM 781 O O . ALA A 1 98 ? 15.082 2.612 -27.787 1.00 98.44 98 ALA A O 1
ATOM 782 N N . LEU A 1 99 ? 15.168 1.347 -25.937 1.00 98.62 99 LEU A N 1
ATOM 783 C CA . LEU A 1 99 ? 16.361 0.613 -26.354 1.00 98.62 99 LEU A CA 1
ATOM 784 C C . LEU A 1 99 ? 16.099 -0.252 -27.597 1.00 98.62 99 LEU A C 1
ATOM 786 O O . LEU A 1 99 ? 16.914 -0.256 -28.518 1.00 98.62 99 LEU A O 1
ATOM 790 N N . LYS A 1 100 ? 14.946 -0.934 -27.666 1.00 98.50 100 LYS A N 1
ATOM 791 C CA . LYS A 1 100 ? 14.531 -1.710 -28.849 1.00 98.50 100 LYS A CA 1
ATOM 792 C C . LYS A 1 100 ? 14.359 -0.826 -30.087 1.00 98.50 100 LYS A C 1
ATOM 794 O O . LYS A 1 100 ? 14.782 -1.206 -31.177 1.00 98.50 100 LYS A O 1
ATOM 799 N N . GLU A 1 101 ? 13.775 0.359 -29.929 1.00 98.56 101 GLU A N 1
ATOM 800 C CA . GLU A 1 101 ? 13.643 1.329 -31.021 1.00 98.56 101 GLU A CA 1
ATOM 801 C C . GLU A 1 101 ? 15.008 1.835 -31.505 1.00 98.56 101 GLU A C 1
ATOM 803 O O . GLU A 1 101 ? 15.237 1.927 -32.712 1.00 98.56 101 GLU A O 1
ATOM 808 N N . SER A 1 102 ? 15.934 2.108 -30.582 1.00 98.44 102 SER A N 1
ATOM 809 C CA . SER A 1 102 ? 17.314 2.483 -30.910 1.00 98.44 102 SER A CA 1
ATOM 810 C C . SER A 1 102 ? 18.037 1.372 -31.680 1.00 98.44 102 SER A C 1
ATOM 812 O O . SER A 1 102 ? 18.597 1.621 -32.746 1.00 98.44 102 SER A O 1
ATOM 814 N N . ALA A 1 103 ? 17.935 0.122 -31.216 1.00 98.44 103 ALA A N 1
ATOM 815 C CA . ALA A 1 103 ? 18.522 -1.031 -31.896 1.00 98.44 103 ALA A CA 1
ATOM 816 C C . ALA A 1 103 ? 17.994 -1.186 -33.333 1.00 98.44 103 ALA A C 1
ATOM 818 O O . ALA A 1 103 ? 18.779 -1.397 -34.258 1.00 98.44 103 ALA A O 1
ATOM 819 N N . LYS A 1 104 ? 16.683 -0.999 -33.545 1.00 98.50 104 LYS A N 1
ATOM 820 C CA . LYS A 1 104 ? 16.077 -1.021 -34.885 1.00 98.50 104 LYS A CA 1
ATOM 821 C C . LYS A 1 104 ? 16.644 0.077 -35.791 1.00 98.50 104 LYS A C 1
ATOM 823 O O . LYS A 1 104 ? 16.929 -0.182 -36.957 1.00 98.50 104 LYS A O 1
ATOM 828 N N . LYS A 1 105 ? 16.838 1.295 -35.271 1.00 98.38 105 LYS A N 1
ATOM 829 C CA . LYS A 1 105 ? 17.458 2.395 -36.032 1.00 98.38 105 LYS A CA 1
ATOM 830 C C . LYS A 1 105 ? 18.894 2.053 -36.436 1.00 98.38 105 LYS A C 1
ATOM 832 O O . LYS A 1 105 ? 19.245 2.241 -37.596 1.00 98.38 105 LYS A O 1
ATOM 837 N N . CYS A 1 106 ? 19.691 1.511 -35.516 1.00 98.00 106 CYS A N 1
ATOM 838 C CA . CYS A 1 106 ? 21.061 1.084 -35.806 1.00 98.00 106 CYS A CA 1
ATOM 839 C C . CYS A 1 106 ? 21.111 -0.016 -36.874 1.00 98.00 106 CYS A C 1
ATOM 841 O O . CYS A 1 106 ? 21.921 0.080 -37.792 1.00 98.00 106 CYS A O 1
ATOM 843 N N . ALA A 1 107 ? 20.227 -1.017 -36.794 1.00 98.25 107 ALA A N 1
ATOM 844 C CA . ALA A 1 107 ? 20.140 -2.083 -37.793 1.00 98.25 107 ALA A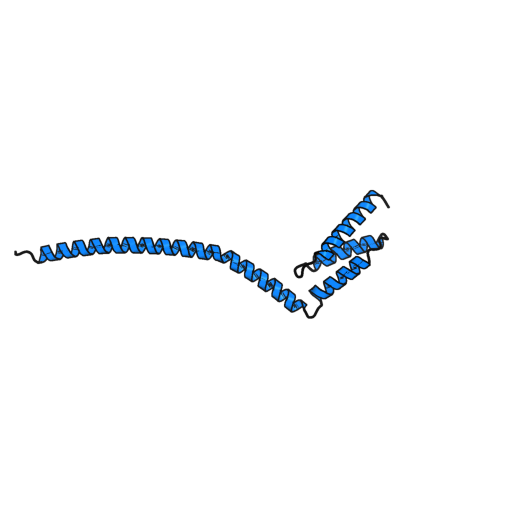 CA 1
ATOM 845 C C . ALA A 1 107 ? 19.855 -1.522 -39.196 1.00 98.25 107 ALA A C 1
ATOM 847 O O . ALA A 1 107 ? 20.581 -1.824 -40.138 1.00 98.25 107 ALA A O 1
ATOM 848 N N . ASN A 1 108 ? 18.884 -0.610 -39.313 1.00 98.19 108 ASN A N 1
ATOM 849 C CA . ASN A 1 108 ? 18.566 0.040 -40.585 1.00 98.19 108 ASN A CA 1
ATOM 850 C C . ASN A 1 108 ? 19.761 0.829 -41.157 1.00 98.19 108 ASN A C 1
ATOM 852 O O . ASN A 1 108 ? 20.008 0.800 -42.362 1.00 98.19 108 ASN A O 1
ATOM 856 N N . VAL A 1 109 ? 20.510 1.543 -40.304 1.00 98.25 109 VAL A N 1
ATOM 857 C CA . VAL A 1 109 ? 21.722 2.265 -40.730 1.00 98.25 109 VAL A CA 1
ATOM 858 C C . VAL A 1 109 ? 22.777 1.284 -41.228 1.00 98.25 109 VAL A C 1
ATOM 860 O O . VAL A 1 109 ? 23.330 1.494 -42.308 1.00 98.25 109 VAL A O 1
ATOM 863 N N . LEU A 1 110 ? 23.027 0.205 -40.487 1.00 97.94 110 LEU A N 1
ATOM 864 C CA . LEU A 1 110 ? 24.001 -0.814 -40.864 1.00 97.94 110 LEU A CA 1
ATOM 865 C C . LEU A 1 110 ? 23.653 -1.460 -42.211 1.00 97.94 110 LEU A C 1
ATOM 867 O O . LEU A 1 110 ? 24.523 -1.561 -43.071 1.00 97.94 110 LEU A O 1
ATOM 871 N N . ASP A 1 111 ? 22.386 -1.818 -42.428 1.00 98.06 111 ASP A N 1
ATOM 872 C CA . ASP A 1 111 ? 21.913 -2.372 -43.701 1.00 98.06 111 ASP A CA 1
ATOM 873 C C . ASP A 1 111 ? 22.120 -1.384 -44.861 1.00 98.06 111 ASP A C 1
ATOM 875 O O . ASP A 1 111 ? 22.595 -1.764 -45.933 1.00 98.06 111 ASP A O 1
ATOM 879 N N . SER A 1 112 ? 21.838 -0.095 -44.640 1.00 97.19 112 SER A N 1
ATOM 880 C CA . SER A 1 112 ? 22.060 0.944 -45.654 1.00 97.19 112 SER A CA 1
ATOM 881 C C . SER A 1 112 ? 23.541 1.119 -46.013 1.00 97.19 112 SER A C 1
ATOM 883 O O . SER A 1 112 ? 23.881 1.331 -47.179 1.00 97.19 112 SER A O 1
ATOM 885 N N . LEU A 1 113 ? 24.436 1.016 -45.024 1.00 97.81 113 LEU A N 1
ATOM 886 C CA . LEU A 1 113 ? 25.879 1.102 -45.230 1.00 97.81 113 LEU A CA 1
ATOM 887 C C . LEU A 1 113 ? 26.408 -0.149 -45.928 1.00 97.81 113 LEU A C 1
ATOM 889 O O . LEU A 1 113 ? 27.222 -0.015 -46.839 1.00 97.81 113 LEU A O 1
ATOM 893 N N . ARG A 1 114 ? 25.899 -1.335 -45.573 1.00 97.88 114 ARG A N 1
ATOM 894 C CA . ARG A 1 114 ? 26.231 -2.598 -46.242 1.00 97.88 114 ARG A CA 1
ATOM 895 C C . ARG A 1 114 ? 25.962 -2.507 -47.745 1.00 97.88 114 ARG A C 1
ATOM 897 O O . ARG A 1 114 ? 26.873 -2.742 -48.528 1.00 97.88 114 ARG A O 1
ATOM 904 N N . HIS A 1 115 ? 24.775 -2.049 -48.147 1.00 96.69 115 HIS A N 1
ATOM 905 C CA . HIS A 1 115 ? 24.447 -1.878 -49.568 1.00 96.69 115 HIS A CA 1
ATOM 90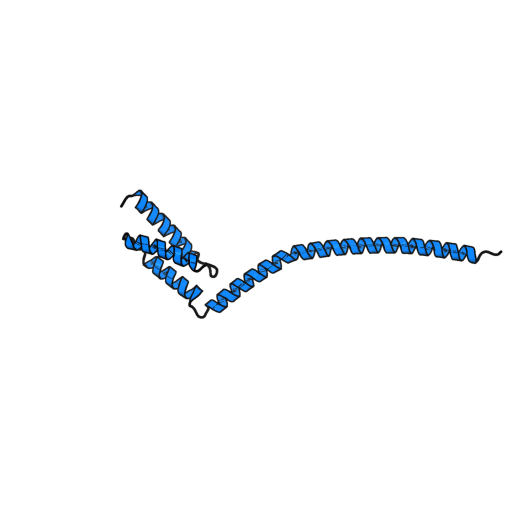6 C C . HIS A 1 115 ? 25.362 -0.886 -50.300 1.00 96.69 115 HIS A C 1
ATOM 908 O O . HIS A 1 115 ? 25.720 -1.105 -51.461 1.00 96.69 115 HIS A O 1
ATOM 914 N N . LYS A 1 116 ? 25.776 0.203 -49.638 1.00 96.94 116 LYS A N 1
ATOM 915 C CA . LYS A 1 116 ? 26.742 1.148 -50.221 1.00 96.94 116 LYS A CA 1
ATOM 916 C C . LYS A 1 116 ? 28.106 0.493 -50.425 1.00 96.94 116 LYS A C 1
ATOM 918 O O . LYS A 1 116 ? 28.682 0.648 -51.497 1.00 96.94 116 LYS A O 1
ATOM 923 N N . VAL A 1 117 ? 28.602 -0.241 -49.429 1.00 97.38 117 VAL A N 1
ATOM 924 C CA . VAL A 1 117 ? 29.883 -0.961 -49.513 1.00 97.38 117 VAL A CA 1
ATOM 925 C C . VAL A 1 117 ? 29.853 -1.983 -50.648 1.00 97.38 117 VAL A C 1
ATOM 927 O O . VAL A 1 117 ? 30.721 -1.931 -51.511 1.00 97.38 117 VAL A O 1
ATOM 930 N N . GLU A 1 118 ? 28.815 -2.820 -50.723 1.00 96.56 118 GLU A N 1
ATOM 931 C CA . GLU A 1 118 ? 28.630 -3.801 -51.807 1.00 96.56 118 GLU A CA 1
ATOM 932 C C . GLU A 1 118 ? 28.653 -3.134 -53.193 1.00 96.56 118 GLU A C 1
ATOM 934 O O . GLU A 1 118 ? 29.277 -3.631 -54.132 1.00 96.56 118 GLU A O 1
ATOM 939 N N . THR A 1 119 ? 28.013 -1.967 -53.324 1.00 96.25 119 THR A N 1
ATOM 940 C CA . THR A 1 119 ? 28.015 -1.193 -54.574 1.00 96.25 119 THR A CA 1
ATOM 941 C C . THR A 1 119 ? 29.427 -0.733 -54.947 1.00 96.25 119 THR A C 1
ATOM 943 O O . THR A 1 119 ? 29.856 -0.928 -56.085 1.00 96.25 119 THR A O 1
ATOM 946 N N . TYR A 1 120 ? 30.171 -0.152 -54.001 1.00 95.75 120 TYR A N 1
ATOM 947 C CA . TYR A 1 120 ? 31.545 0.298 -54.241 1.00 95.75 120 TYR A CA 1
ATOM 948 C C . TYR A 1 120 ? 32.502 -0.860 -54.540 1.00 95.75 120 TYR A C 1
ATOM 950 O O . TYR A 1 120 ? 33.345 -0.728 -55.425 1.00 95.75 120 TYR A O 1
ATOM 958 N N . GLU A 1 121 ? 32.358 -2.003 -53.867 1.00 95.12 121 GLU A N 1
ATOM 959 C CA . GLU A 1 121 ? 33.149 -3.205 -54.151 1.00 95.12 121 GLU A CA 1
ATOM 960 C C . GLU A 1 121 ? 32.925 -3.718 -55.576 1.00 95.12 121 GLU A C 1
ATOM 962 O O . GLU A 1 121 ? 33.882 -4.091 -56.257 1.00 95.12 121 GLU A O 1
ATOM 967 N N . ASN A 1 122 ? 31.678 -3.712 -56.052 1.00 94.38 122 ASN A N 1
ATOM 968 C CA . ASN A 1 122 ? 31.356 -4.116 -57.419 1.00 94.38 122 ASN A CA 1
ATOM 969 C C . ASN A 1 122 ? 31.983 -3.172 -58.456 1.00 94.38 122 ASN A C 1
ATOM 971 O O . ASN A 1 122 ? 32.575 -3.639 -59.430 1.00 94.38 122 ASN A O 1
ATOM 975 N N . ILE A 1 123 ? 31.916 -1.855 -58.226 1.00 94.31 123 ILE A N 1
ATOM 976 C CA . ILE A 1 123 ? 32.568 -0.856 -59.088 1.00 94.31 123 ILE A CA 1
ATOM 977 C C . ILE A 1 123 ? 34.087 -1.055 -59.088 1.00 94.31 123 ILE A C 1
ATOM 979 O O . ILE A 1 123 ? 34.710 -1.065 -60.148 1.00 94.31 123 ILE A O 1
ATOM 983 N N . PHE A 1 124 ? 34.691 -1.252 -57.915 1.00 92.94 124 PHE A N 1
ATOM 984 C CA . PHE A 1 124 ? 36.130 -1.467 -57.785 1.00 92.94 124 PHE A CA 1
ATOM 985 C C . PHE A 1 124 ? 36.596 -2.705 -58.562 1.00 92.94 124 PHE A C 1
ATOM 987 O O . PHE A 1 124 ? 37.548 -2.619 -59.337 1.00 92.94 124 PHE A O 1
ATOM 994 N N . LYS A 1 125 ? 35.890 -3.837 -58.422 1.00 93.81 125 LYS A N 1
ATOM 995 C CA . LYS A 1 125 ? 36.179 -5.071 -59.173 1.00 93.81 125 LYS A CA 1
ATOM 996 C C . LYS A 1 125 ? 36.113 -4.857 -60.686 1.00 93.81 125 LYS A C 1
ATOM 998 O O . LYS A 1 125 ? 36.972 -5.366 -61.399 1.00 93.81 125 LYS A O 1
ATOM 1003 N N . TYR A 1 126 ? 35.129 -4.096 -61.169 1.00 92.25 126 TYR A N 1
ATOM 1004 C CA . TYR A 1 126 ? 35.012 -3.755 -62.588 1.00 92.25 126 TYR A CA 1
ATOM 1005 C C . TYR A 1 126 ? 36.210 -2.932 -63.084 1.00 92.25 126 TYR A C 1
ATOM 1007 O O . TYR A 1 126 ? 36.796 -3.266 -64.109 1.00 92.25 126 TYR A O 1
ATOM 1015 N N . VAL A 1 127 ? 36.608 -1.892 -62.340 1.00 90.50 127 VAL A N 1
ATOM 1016 C CA . VAL A 1 127 ? 37.730 -1.014 -62.718 1.00 90.50 127 VAL A CA 1
ATOM 1017 C C . VAL A 1 127 ? 39.059 -1.770 -62.741 1.00 90.50 127 VAL A C 1
ATOM 1019 O O . VAL A 1 127 ? 39.836 -1.600 -63.674 1.00 90.50 127 VAL A O 1
ATOM 1022 N N . VAL A 1 128 ? 39.320 -2.623 -61.746 1.00 90.06 128 VAL A N 1
ATOM 1023 C CA . VAL A 1 128 ? 40.565 -3.412 -61.673 1.00 90.06 128 VAL A CA 1
ATOM 1024 C C . VAL A 1 128 ? 40.630 -4.499 -62.756 1.00 90.06 128 VAL A C 1
ATOM 1026 O O . VAL A 1 128 ? 41.720 -4.852 -63.196 1.00 90.06 128 VAL A O 1
ATOM 1029 N N . GLY A 1 129 ? 39.486 -5.039 -63.186 1.00 84.88 129 GLY A N 1
ATOM 1030 C CA . GLY A 1 129 ? 39.410 -6.098 -64.197 1.00 84.88 129 GLY A CA 1
ATOM 1031 C C . GLY A 1 129 ? 39.344 -5.623 -65.655 1.00 84.88 129 GLY A C 1
ATOM 1032 O O . GLY A 1 129 ? 39.286 -6.467 -66.549 1.00 84.88 129 GLY A O 1
ATOM 1033 N N . ALA A 1 130 ? 39.310 -4.313 -65.916 1.00 78.31 130 ALA A N 1
ATOM 1034 C CA . ALA A 1 130 ? 39.240 -3.777 -67.275 1.00 78.31 130 ALA A CA 1
ATOM 1035 C C . ALA A 1 130 ? 40.593 -3.936 -68.013 1.00 78.31 130 ALA A C 1
ATOM 1037 O O . ALA A 1 130 ? 41.635 -3.684 -67.403 1.00 78.31 130 ALA A O 1
ATOM 1038 N N . PRO A 1 131 ? 40.620 -4.338 -69.305 1.00 64.50 131 PRO A N 1
ATOM 1039 C CA . PRO A 1 131 ? 41.869 -4.453 -70.060 1.00 64.50 131 PRO A CA 1
ATOM 1040 C C . PRO A 1 131 ? 42.522 -3.075 -70.232 1.00 64.50 131 PRO A C 1
ATOM 1042 O O . PRO A 1 131 ? 41.831 -2.112 -70.568 1.00 64.50 131 PRO A O 1
ATOM 1045 N N . SER A 1 132 ? 43.835 -3.007 -69.995 1.00 67.56 132 SER A N 1
ATOM 1046 C CA . SER A 1 132 ? 44.679 -1.811 -70.151 1.00 67.56 132 SER A CA 1
ATOM 1047 C C . SER A 1 132 ? 44.848 -1.384 -71.602 1.00 67.56 132 SER A C 1
ATOM 1049 O O . SER A 1 132 ? 45.120 -2.297 -72.418 1.00 67.56 132 SER A O 1
#

pLDDT: mean 93.12, std 6.69, range [64.5, 98.62]

Secondary structure (DSSP, 8-state):
--HHHHHHHHHHHHHHHHHHHT--TT--HHHHHHHHHHHHHHHHTT---HHHHHHHHHHHHHHHTSTTHHHHHHHHHHHHHHHHHHTTHHHHHHHHHHHHHHHHHHHHHHHHHHHHHHHHHHHHHHHHTS--